Protein AF-W1WF09-F1 (afdb_monomer_lite)

Structure (mmCIF, N/CA/C/O backbone):
data_AF-W1WF09-F1
#
_entry.id   AF-W1WF09-F1
#
loop_
_atom_site.group_PDB
_atom_site.id
_atom_site.type_symbol
_atom_site.label_atom_id
_atom_site.label_alt_id
_atom_site.label_comp_id
_atom_site.label_asym_id
_atom_site.label_entity_id
_atom_site.label_seq_id
_atom_site.pdbx_PDB_ins_code
_atom_site.Cartn_x
_atom_site.Cartn_y
_atom_site.Cartn_z
_atom_site.occupancy
_atom_site.B_iso_or_equiv
_atom_site.auth_seq_id
_atom_site.auth_comp_id
_atom_site.auth_asym_id
_atom_site.auth_atom_id
_atom_site.pdbx_PDB_model_num
ATOM 1 N N . GLU A 1 1 ? 20.247 -7.576 4.979 1.00 53.38 1 GLU A N 1
ATOM 2 C CA . GLU A 1 1 ? 19.223 -8.110 4.054 1.00 53.38 1 GLU A CA 1
ATOM 3 C C . GLU A 1 1 ? 19.817 -9.234 3.216 1.00 53.38 1 GLU A C 1
ATOM 5 O O . GLU A 1 1 ? 21.012 -9.189 2.946 1.00 53.38 1 GLU A O 1
ATOM 10 N N . ASN A 1 2 ? 19.028 -10.256 2.861 1.00 57.78 2 ASN A N 1
ATOM 11 C CA . ASN A 1 2 ? 19.494 -11.421 2.100 1.00 57.78 2 ASN A CA 1
ATOM 12 C C . ASN A 1 2 ? 18.986 -11.338 0.644 1.00 57.78 2 ASN A C 1
ATOM 14 O O . ASN A 1 2 ? 17.773 -11.433 0.441 1.00 57.78 2 ASN A O 1
ATOM 18 N N . PRO A 1 3 ? 19.874 -11.198 -0.361 1.00 60.31 3 PRO A N 1
ATOM 19 C CA . PRO A 1 3 ? 19.501 -11.058 -1.771 1.00 60.31 3 PRO A CA 1
ATOM 20 C C . PRO A 1 3 ? 18.623 -12.188 -2.328 1.00 60.31 3 PRO A C 1
ATOM 22 O O . PRO A 1 3 ? 17.911 -11.993 -3.313 1.00 60.31 3 PRO A O 1
ATOM 25 N N . ASN A 1 4 ? 18.646 -13.365 -1.695 1.00 63.00 4 ASN A N 1
ATOM 26 C CA . ASN A 1 4 ? 17.910 -14.538 -2.162 1.00 63.00 4 ASN A CA 1
ATOM 27 C C . ASN A 1 4 ? 16.384 -14.361 -2.131 1.00 63.00 4 ASN A C 1
ATOM 29 O O . ASN A 1 4 ? 15.700 -14.942 -2.972 1.00 63.00 4 ASN A O 1
ATOM 33 N N . TYR A 1 5 ? 15.843 -13.538 -1.223 1.00 65.12 5 TYR A N 1
ATOM 34 C CA . TYR A 1 5 ? 14.394 -13.304 -1.155 1.00 65.12 5 TYR A CA 1
ATOM 35 C C . TYR A 1 5 ? 13.870 -12.535 -2.374 1.00 65.12 5 TYR A C 1
ATOM 37 O O . TYR A 1 5 ? 12.778 -12.819 -2.861 1.00 65.12 5 TYR A O 1
ATOM 45 N N . TYR A 1 6 ? 14.671 -11.624 -2.933 1.00 66.19 6 TYR A N 1
ATOM 46 C CA . TYR A 1 6 ? 14.260 -10.812 -4.079 1.00 66.19 6 TYR A CA 1
ATOM 47 C C . TYR A 1 6 ? 14.103 -11.638 -5.354 1.00 66.19 6 TYR A C 1
ATOM 49 O O . TYR A 1 6 ? 13.194 -11.382 -6.136 1.00 66.19 6 TYR A O 1
ATOM 57 N N . ARG A 1 7 ? 14.938 -12.667 -5.550 1.00 62.69 7 ARG A N 1
ATOM 58 C CA . ARG A 1 7 ? 14.842 -13.541 -6.727 1.00 62.69 7 ARG A CA 1
ATOM 59 C C . ARG A 1 7 ? 13.524 -14.317 -6.759 1.00 62.69 7 ARG A C 1
ATOM 61 O O . ARG A 1 7 ? 12.933 -14.441 -7.825 1.00 62.69 7 ARG A O 1
ATOM 68 N N . GLY A 1 8 ? 13.066 -14.806 -5.604 1.00 69.56 8 GLY A N 1
ATOM 69 C CA . GLY A 1 8 ? 11.759 -15.455 -5.484 1.00 69.56 8 GLY A CA 1
ATOM 70 C C . GLY A 1 8 ? 10.622 -14.485 -5.801 1.00 69.56 8 GLY A C 1
ATOM 71 O O . GLY A 1 8 ? 9.762 -14.798 -6.615 1.00 69.56 8 GLY A O 1
ATOM 72 N N . ILE A 1 9 ? 10.672 -13.272 -5.240 1.00 70.00 9 ILE A N 1
ATOM 73 C CA . ILE A 1 9 ? 9.674 -12.225 -5.505 1.00 70.00 9 ILE A CA 1
ATOM 74 C C . ILE A 1 9 ? 9.616 -11.875 -6.996 1.00 70.00 9 ILE A C 1
ATOM 76 O O . ILE A 1 9 ? 8.531 -11.845 -7.559 1.00 70.00 9 ILE A O 1
ATOM 80 N N . ILE A 1 10 ? 10.762 -11.659 -7.648 1.00 71.12 10 ILE A N 1
ATOM 81 C CA . ILE A 1 10 ? 10.826 -11.324 -9.080 1.00 71.12 10 ILE A CA 1
ATOM 82 C C . ILE A 1 10 ? 10.242 -12.454 -9.939 1.00 71.12 10 ILE A C 1
ATOM 84 O O . ILE A 1 10 ? 9.491 -12.182 -10.870 1.00 71.12 10 ILE A O 1
ATOM 88 N N . LEU A 1 11 ? 10.562 -13.715 -9.625 1.00 71.62 11 LEU A N 1
ATOM 89 C CA . LEU A 1 11 ? 10.051 -14.863 -10.378 1.00 71.62 11 LEU A CA 1
ATOM 90 C C . LEU A 1 11 ? 8.529 -14.999 -10.236 1.00 71.62 11 LEU A C 1
ATOM 92 O O . LEU A 1 11 ? 7.851 -15.232 -11.226 1.00 71.62 11 LEU A O 1
ATOM 96 N N . HIS A 1 12 ? 7.991 -14.824 -9.028 1.00 69.81 12 HIS A N 1
ATOM 97 C CA . HIS A 1 12 ? 6.547 -14.905 -8.794 1.00 69.81 12 HIS A CA 1
ATOM 98 C C . HIS A 1 12 ? 5.788 -13.683 -9.322 1.00 69.81 12 HIS A C 1
ATOM 100 O O . HIS A 1 12 ? 4.660 -13.823 -9.780 1.00 69.81 12 HIS A O 1
ATOM 106 N N . ALA A 1 13 ? 6.406 -12.500 -9.305 1.00 74.31 13 ALA A N 1
ATOM 107 C CA . ALA A 1 13 ? 5.837 -11.298 -9.905 1.00 74.31 13 ALA A CA 1
ATOM 108 C C . ALA A 1 13 ? 5.722 -11.413 -11.432 1.00 74.31 13 ALA A C 1
ATOM 110 O O . ALA A 1 13 ? 4.884 -10.742 -12.022 1.00 74.31 13 ALA A O 1
ATOM 111 N N . TYR A 1 14 ? 6.528 -12.261 -12.080 1.00 72.88 14 TYR A N 1
ATOM 112 C CA . TYR A 1 14 ? 6.499 -12.419 -13.533 1.00 72.88 14 TYR A CA 1
ATOM 113 C C . TYR A 1 14 ? 5.112 -12.820 -14.059 1.00 72.88 14 TYR A C 1
ATOM 115 O O . TYR A 1 14 ? 4.663 -12.258 -15.056 1.00 72.88 14 TYR A O 1
ATOM 123 N N . ASP A 1 15 ? 4.411 -13.714 -13.363 1.00 78.25 15 ASP A N 1
ATOM 124 C CA . ASP A 1 15 ? 3.069 -14.175 -13.749 1.00 78.25 15 ASP A CA 1
ATOM 125 C C . ASP A 1 15 ? 1.938 -13.399 -13.050 1.00 78.25 15 ASP A C 1
ATOM 127 O O . ASP A 1 15 ? 0.768 -13.719 -13.237 1.00 78.25 15 ASP A O 1
ATOM 131 N N . ALA A 1 16 ? 2.264 -12.397 -12.227 1.00 82.81 16 ALA A N 1
ATOM 132 C CA . ALA A 1 16 ? 1.270 -11.593 -11.525 1.00 82.81 16 ALA A CA 1
ATOM 133 C C . ALA A 1 16 ? 0.812 -10.408 -12.382 1.00 82.81 16 ALA A C 1
ATOM 135 O O . ALA A 1 16 ? 1.637 -9.739 -13.006 1.00 82.81 16 ALA A O 1
ATOM 136 N N . ASP A 1 17 ? -0.484 -10.097 -12.339 1.00 85.81 17 ASP A N 1
ATOM 137 C CA . ASP A 1 17 ? -1.029 -8.877 -12.943 1.00 85.81 17 ASP A CA 1
ATOM 138 C C . ASP A 1 17 ? -0.646 -7.635 -12.119 1.00 85.81 17 ASP A C 1
ATOM 140 O O . ASP A 1 17 ? -0.208 -6.619 -12.662 1.00 85.81 17 ASP A O 1
ATOM 144 N N . ILE A 1 18 ? -0.743 -7.746 -10.788 1.00 90.12 18 ILE A N 1
ATOM 145 C CA . ILE A 1 18 ? -0.468 -6.670 -9.826 1.00 90.12 18 ILE A CA 1
ATOM 146 C C . ILE A 1 18 ? 0.381 -7.211 -8.670 1.00 90.12 18 ILE A C 1
ATOM 148 O O . ILE A 1 18 ? 0.113 -8.280 -8.121 1.00 90.12 18 ILE A O 1
ATOM 152 N N . VAL A 1 19 ? 1.387 -6.440 -8.250 1.00 91.50 19 VAL A N 1
ATOM 153 C CA . VAL A 1 19 ? 2.180 -6.699 -7.041 1.00 91.50 19 VAL A CA 1
ATOM 154 C C . VAL A 1 19 ? 1.786 -5.714 -5.943 1.00 91.50 19 VAL A C 1
ATOM 156 O O . VAL A 1 19 ? 1.717 -4.508 -6.168 1.00 91.50 19 VAL A O 1
ATOM 159 N N . ILE A 1 20 ? 1.578 -6.217 -4.725 1.00 93.00 20 ILE A N 1
ATOM 160 C CA . ILE A 1 20 ? 1.212 -5.395 -3.567 1.00 93.00 20 ILE A CA 1
ATOM 161 C C . ILE A 1 20 ? 2.376 -5.328 -2.579 1.00 93.00 20 ILE A C 1
ATOM 163 O O . ILE A 1 20 ? 2.794 -6.344 -2.023 1.00 93.00 20 ILE A O 1
ATOM 167 N N . PHE A 1 21 ? 2.865 -4.121 -2.303 1.00 93.69 21 PHE A N 1
ATOM 168 C CA . PHE A 1 21 ? 3.735 -3.853 -1.159 1.00 93.69 21 PHE A CA 1
ATOM 169 C C . PHE A 1 21 ? 2.891 -3.391 0.020 1.00 93.69 21 PHE A C 1
ATOM 171 O O . PHE A 1 21 ? 2.136 -2.431 -0.092 1.00 93.69 21 PHE A O 1
ATOM 178 N N . MET A 1 22 ? 3.029 -4.051 1.167 1.00 94.12 22 MET A N 1
ATOM 179 C CA . MET A 1 22 ? 2.215 -3.760 2.344 1.00 94.12 22 MET A CA 1
ATOM 180 C C . MET A 1 22 ? 3.086 -3.404 3.548 1.00 94.12 22 MET A C 1
ATOM 182 O O . MET A 1 22 ? 4.033 -4.123 3.861 1.00 94.12 22 MET A O 1
ATOM 186 N N . ILE A 1 23 ? 2.748 -2.310 4.236 1.00 95.12 23 ILE A N 1
ATOM 187 C CA . ILE A 1 23 ? 3.390 -1.877 5.488 1.00 95.12 23 ILE A CA 1
ATOM 188 C C . ILE A 1 23 ? 2.286 -1.527 6.503 1.00 95.12 23 ILE A C 1
ATOM 190 O O . ILE A 1 23 ? 1.340 -0.829 6.148 1.00 95.12 23 ILE A O 1
ATOM 194 N N . PRO A 1 24 ? 2.331 -2.005 7.756 1.00 96.06 24 PRO A N 1
ATOM 195 C CA . PRO A 1 24 ? 1.336 -1.631 8.760 1.00 96.06 24 PRO A CA 1
ATOM 196 C C . PRO A 1 24 ? 1.541 -0.202 9.289 1.00 96.06 24 PRO A C 1
ATOM 198 O O . PRO A 1 24 ? 2.663 0.299 9.369 1.00 96.06 24 PRO A O 1
ATOM 201 N N . ALA A 1 25 ? 0.455 0.439 9.720 1.00 96.38 25 ALA A N 1
ATOM 202 C CA . ALA A 1 25 ? 0.483 1.753 10.351 1.00 96.38 25 ALA A CA 1
ATOM 203 C C . ALA A 1 25 ? 1.396 1.766 11.591 1.00 96.38 25 ALA A C 1
ATOM 205 O O . ALA A 1 25 ? 1.396 0.850 12.423 1.00 96.38 25 ALA A O 1
ATOM 206 N N . GLY A 1 26 ? 2.179 2.834 11.716 1.00 93.19 26 GLY A N 1
ATOM 207 C CA . GLY A 1 26 ? 3.190 3.023 12.752 1.00 93.19 26 GLY A CA 1
ATOM 208 C C . GLY A 1 26 ? 4.527 2.332 12.487 1.00 93.19 26 GLY A C 1
ATOM 209 O O . GLY A 1 26 ? 5.466 2.571 13.250 1.00 93.19 26 GLY A O 1
ATOM 210 N N . ASP A 1 27 ? 4.646 1.516 11.436 1.00 92.06 27 ASP A N 1
ATOM 211 C CA . ASP A 1 27 ? 5.923 0.918 11.057 1.00 92.06 27 ASP A CA 1
ATOM 212 C C . ASP A 1 27 ? 6.732 1.871 10.171 1.00 92.06 27 ASP A C 1
ATOM 214 O O . ASP A 1 27 ? 6.320 2.290 9.090 1.00 92.06 27 ASP A O 1
ATOM 218 N N . LYS A 1 28 ? 7.906 2.254 10.670 1.00 81.56 28 LYS A N 1
ATOM 219 C CA . LYS A 1 28 ? 8.822 3.176 9.986 1.00 81.56 28 LYS A CA 1
ATOM 220 C C . LYS A 1 28 ? 9.857 2.437 9.150 1.00 81.56 28 LYS A C 1
ATOM 222 O O . LYS A 1 28 ? 10.594 3.077 8.399 1.00 81.56 28 LYS A O 1
ATOM 227 N N . THR A 1 29 ? 9.937 1.120 9.301 1.00 80.12 29 THR A N 1
ATOM 228 C CA . THR A 1 29 ? 10.865 0.281 8.559 1.00 80.12 29 THR A CA 1
ATOM 229 C C . THR A 1 29 ? 10.229 -0.166 7.250 1.00 80.12 29 THR A C 1
ATOM 231 O O . THR A 1 29 ? 9.010 -0.238 7.109 1.00 80.12 29 THR A O 1
ATOM 234 N N . THR A 1 30 ? 11.063 -0.411 6.248 1.00 74.75 30 THR A N 1
ATOM 235 C CA . THR A 1 30 ? 10.642 -1.049 5.004 1.00 74.75 30 THR A CA 1
ATOM 236 C C . THR A 1 30 ? 11.697 -2.067 4.623 1.00 74.75 30 THR A C 1
ATOM 238 O O . THR A 1 30 ? 12.887 -1.767 4.666 1.00 74.75 30 THR A O 1
ATOM 241 N N . ILE A 1 31 ? 11.247 -3.270 4.276 1.00 76.56 31 ILE A N 1
ATOM 242 C CA . ILE A 1 31 ? 12.091 -4.325 3.699 1.00 76.56 31 ILE A CA 1
ATOM 243 C C . ILE A 1 31 ? 12.232 -4.171 2.180 1.00 76.56 31 ILE A C 1
ATOM 245 O O . ILE A 1 31 ? 12.909 -4.968 1.538 1.00 76.56 31 ILE A O 1
ATOM 249 N N . PHE A 1 32 ? 11.530 -3.197 1.594 1.00 81.00 32 PHE A N 1
ATOM 250 C CA . PHE A 1 32 ? 11.565 -2.912 0.169 1.00 81.00 32 PHE A CA 1
ATOM 251 C C . PHE A 1 32 ? 12.645 -1.861 -0.096 1.00 81.00 32 PHE A C 1
ATOM 253 O O . PHE A 1 32 ? 12.504 -0.725 0.379 1.00 81.00 32 PHE A O 1
ATOM 260 N N . PRO A 1 33 ? 13.705 -2.202 -0.848 1.00 79.00 33 PRO A N 1
ATOM 261 C CA . PRO A 1 33 ? 14.701 -1.229 -1.260 1.00 79.00 33 PRO A CA 1
ATOM 262 C C . PRO A 1 33 ? 14.070 -0.093 -2.079 1.00 79.00 33 PRO A C 1
ATOM 264 O O . PRO A 1 33 ? 13.052 -0.301 -2.752 1.00 79.00 33 PRO A O 1
ATOM 267 N N . PRO A 1 34 ? 14.682 1.104 -2.089 1.00 80.69 34 PRO A N 1
ATOM 268 C CA . PRO A 1 34 ? 14.241 2.185 -2.958 1.00 80.69 34 PRO A CA 1
ATOM 269 C C . PRO A 1 34 ? 14.164 1.735 -4.422 1.00 80.69 34 PRO A C 1
ATOM 271 O O . PRO A 1 34 ? 15.073 1.081 -4.926 1.00 80.69 34 PRO A O 1
ATOM 274 N N . SER A 1 35 ? 13.085 2.114 -5.109 1.00 82.19 35 SER A N 1
ATOM 275 C CA . SER A 1 35 ? 12.804 1.783 -6.514 1.00 82.19 35 SER A CA 1
ATOM 276 C C . SER A 1 35 ? 12.734 0.284 -6.842 1.00 82.19 35 SER A C 1
ATOM 278 O O . SER A 1 35 ? 12.772 -0.074 -8.017 1.00 82.19 35 SER A O 1
ATOM 280 N N . PHE A 1 36 ? 12.608 -0.606 -5.850 1.00 83.25 36 PHE A N 1
ATOM 281 C CA . PHE A 1 36 ? 12.527 -2.050 -6.093 1.00 83.25 36 PHE A CA 1
ATOM 282 C C . PHE A 1 36 ? 11.346 -2.435 -6.997 1.00 83.25 36 PHE A C 1
ATOM 284 O O . PHE A 1 36 ? 11.504 -3.277 -7.879 1.00 83.25 36 PHE A O 1
ATOM 291 N N . GLY A 1 37 ? 10.199 -1.769 -6.842 1.00 82.19 37 GLY A N 1
ATOM 292 C CA . GLY A 1 37 ? 9.014 -1.986 -7.669 1.00 82.19 37 GLY A CA 1
ATOM 293 C C . GLY A 1 37 ? 9.255 -1.746 -9.163 1.00 82.19 37 GLY A C 1
ATOM 294 O O . GLY A 1 37 ? 8.727 -2.484 -9.990 1.00 82.19 37 GLY A O 1
ATOM 295 N N . ASN A 1 38 ? 10.144 -0.812 -9.518 1.00 82.38 38 ASN A N 1
ATOM 296 C CA . ASN A 1 38 ?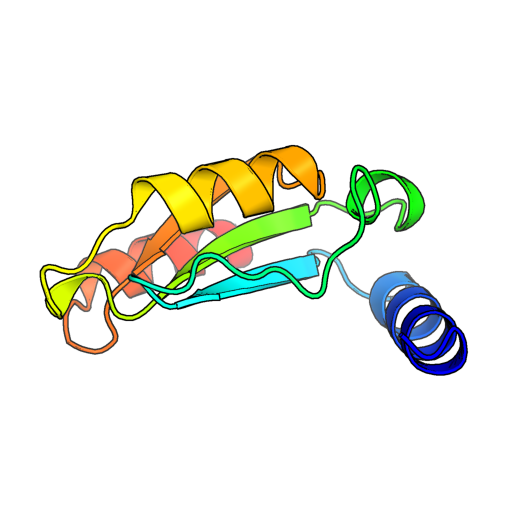 10.482 -0.527 -10.918 1.00 82.38 38 ASN A CA 1
ATOM 297 C C . ASN A 1 38 ? 11.157 -1.723 -11.610 1.00 82.38 38 ASN A C 1
ATOM 299 O O . ASN A 1 38 ? 11.082 -1.848 -12.828 1.00 82.38 38 ASN A O 1
ATOM 303 N N . SER A 1 39 ? 11.801 -2.609 -10.847 1.00 82.75 39 SER A N 1
ATOM 304 C CA . SER A 1 39 ? 12.479 -3.798 -11.376 1.00 82.75 39 SER A CA 1
ATOM 305 C C . SER A 1 39 ? 11.526 -4.962 -11.672 1.00 82.75 39 SER A C 1
ATOM 307 O O . SER A 1 39 ? 11.949 -5.942 -12.282 1.00 82.75 39 SER A O 1
ATOM 309 N N . LEU A 1 40 ? 10.263 -4.895 -11.231 1.00 82.00 40 LEU A N 1
ATOM 310 C CA . LEU A 1 40 ? 9.312 -6.007 -11.339 1.00 82.00 40 LEU A CA 1
ATOM 311 C C . LEU A 1 40 ? 8.588 -6.066 -12.693 1.00 82.00 40 LEU A C 1
ATOM 313 O O . LEU A 1 40 ? 7.929 -7.063 -12.962 1.00 82.00 40 LEU A O 1
ATOM 317 N N . ASN A 1 41 ? 8.722 -5.049 -13.560 1.00 83.00 41 ASN A N 1
ATOM 318 C CA . ASN A 1 41 ? 8.029 -4.954 -14.861 1.00 83.00 41 ASN A CA 1
ATOM 319 C C . ASN A 1 41 ? 6.503 -5.195 -14.776 1.00 83.00 41 ASN A C 1
ATOM 321 O O . ASN A 1 41 ? 5.880 -5.658 -15.737 1.00 83.00 41 ASN A O 1
ATOM 325 N N . ARG A 1 42 ? 5.906 -4.899 -13.620 1.00 86.06 42 ARG A N 1
ATOM 326 C CA . ARG A 1 42 ? 4.481 -5.044 -13.310 1.00 86.06 42 ARG A CA 1
ATOM 327 C C . ARG A 1 42 ? 3.993 -3.826 -12.559 1.00 86.06 42 ARG A C 1
ATOM 329 O O . ARG A 1 42 ? 4.793 -3.062 -12.018 1.00 86.06 42 ARG A O 1
ATOM 336 N N . GLU A 1 43 ? 2.679 -3.660 -12.529 1.00 89.88 43 GLU A N 1
ATOM 337 C CA . GLU A 1 43 ? 2.083 -2.649 -11.680 1.00 89.88 43 GLU A CA 1
ATOM 338 C C . GLU A 1 43 ? 2.346 -2.982 -10.209 1.00 89.88 43 GLU A C 1
ATOM 340 O O . GLU A 1 43 ? 2.098 -4.099 -9.750 1.00 89.88 43 GLU A O 1
ATOM 345 N N . VAL A 1 44 ? 2.860 -1.997 -9.473 1.00 93.38 44 VAL A N 1
ATOM 346 C CA . VAL A 1 44 ? 3.105 -2.109 -8.039 1.00 93.38 44 VAL A CA 1
ATOM 347 C C . VAL A 1 44 ? 2.221 -1.114 -7.308 1.00 93.38 44 VAL A C 1
ATOM 349 O O . VAL A 1 44 ? 2.383 0.101 -7.453 1.00 93.38 44 VAL A O 1
ATOM 352 N N . ILE A 1 45 ? 1.325 -1.632 -6.473 1.00 96.00 45 ILE A N 1
ATOM 353 C CA . ILE A 1 45 ? 0.528 -0.826 -5.551 1.00 96.00 45 ILE A CA 1
ATOM 354 C C . ILE A 1 45 ? 1.033 -0.971 -4.119 1.00 96.00 45 ILE A C 1
ATOM 356 O O . ILE A 1 45 ? 1.623 -1.976 -3.725 1.00 96.00 45 ILE A O 1
ATOM 360 N N . GLY A 1 46 ? 0.807 0.068 -3.329 1.00 96.12 46 GLY A N 1
ATOM 361 C CA . GLY A 1 46 ? 1.121 0.120 -1.914 1.00 96.12 46 GLY A CA 1
ATOM 362 C C . GLY A 1 46 ? -0.137 -0.034 -1.070 1.00 96.12 46 GLY A C 1
ATOM 363 O O . GLY A 1 46 ? -1.192 0.494 -1.414 1.00 96.12 46 GLY A O 1
ATOM 364 N N . VAL A 1 47 ? -0.021 -0.702 0.070 1.00 97.62 47 VAL A N 1
ATOM 365 C CA . VAL A 1 47 ? -1.091 -0.803 1.061 1.00 97.62 47 VAL A CA 1
ATOM 366 C C . VAL A 1 47 ? -0.547 -0.471 2.445 1.00 97.62 47 VAL A C 1
ATOM 368 O O . VAL A 1 47 ? 0.354 -1.141 2.953 1.00 97.62 47 VAL A O 1
ATOM 371 N N . VAL A 1 48 ? -1.114 0.554 3.075 1.00 97.38 48 VAL A N 1
ATOM 372 C CA . VAL A 1 48 ? -0.927 0.820 4.501 1.00 97.38 48 VAL A CA 1
ATOM 373 C C . VAL A 1 48 ? -2.051 0.119 5.257 1.00 97.38 48 VAL A C 1
ATOM 375 O O . VAL A 1 48 ? -3.214 0.474 5.102 1.00 97.38 48 VAL A O 1
ATOM 378 N N . SER A 1 49 ? -1.721 -0.904 6.046 1.00 96.88 49 SER A N 1
ATOM 379 C CA . SER A 1 49 ? -2.716 -1.686 6.802 1.00 96.88 49 SER A CA 1
ATOM 380 C C . SER A 1 49 ? -2.848 -1.212 8.252 1.00 96.88 49 SER A C 1
ATOM 382 O O . SER A 1 49 ? -1.964 -0.530 8.766 1.00 96.88 49 SER A O 1
ATOM 384 N N . LYS A 1 50 ? -3.913 -1.630 8.951 1.00 96.62 50 LYS A N 1
ATOM 385 C CA . LYS A 1 50 ? -4.144 -1.344 10.386 1.00 96.62 50 LYS A CA 1
ATOM 386 C C . LYS A 1 50 ? -4.291 0.153 10.701 1.00 96.62 50 LYS A C 1
ATOM 388 O O . LYS A 1 50 ? -3.863 0.614 11.765 1.00 96.62 50 LYS A O 1
ATOM 393 N N . VAL A 1 51 ? -4.859 0.926 9.774 1.00 96.31 51 VAL A N 1
ATOM 394 C CA . VAL A 1 51 ? -5.023 2.387 9.931 1.00 96.31 51 VAL A CA 1
ATOM 395 C C . VAL A 1 51 ? -5.996 2.770 11.053 1.00 96.31 51 VAL A C 1
ATOM 397 O O . VAL A 1 51 ? -5.896 3.858 11.612 1.00 96.31 51 VAL A O 1
ATOM 400 N N . ASP A 1 52 ? -6.851 1.838 11.480 1.00 95.75 52 ASP A N 1
ATOM 401 C CA . ASP A 1 52 ? -7.745 1.960 12.641 1.00 95.75 52 ASP A CA 1
ATOM 402 C C . ASP A 1 52 ? -7.007 2.138 13.978 1.00 95.75 52 ASP A C 1
ATOM 404 O O . ASP A 1 52 ? -7.583 2.604 14.958 1.00 95.75 52 ASP A O 1
ATOM 408 N N . THR A 1 53 ? -5.712 1.813 14.031 1.00 94.00 53 THR A N 1
ATOM 409 C CA . THR A 1 53 ? -4.919 1.880 15.268 1.00 94.00 53 THR A CA 1
ATOM 410 C C . THR A 1 53 ? -4.533 3.302 15.694 1.00 94.00 53 THR A C 1
ATOM 412 O O . THR A 1 53 ? -3.898 3.466 16.738 1.00 94.00 53 THR A O 1
ATOM 415 N N . GLY A 1 54 ? -4.856 4.326 14.893 1.00 92.69 54 GLY A N 1
ATOM 416 C CA . GLY A 1 54 ? -4.500 5.729 15.158 1.00 92.69 54 GLY A CA 1
ATOM 417 C C . GLY A 1 54 ? -2.994 6.017 15.099 1.00 92.69 54 GLY A C 1
ATOM 418 O O . GLY A 1 54 ? -2.533 7.050 15.583 1.00 92.69 54 GLY A O 1
ATOM 419 N N . LYS A 1 55 ? -2.208 5.088 14.547 1.00 95.81 55 LYS A N 1
ATOM 420 C CA . LYS A 1 55 ? -0.757 5.220 14.384 1.00 95.81 55 LYS A CA 1
ATOM 421 C C . LYS A 1 55 ? -0.406 6.009 13.123 1.00 95.81 55 LYS A C 1
ATOM 423 O O . LYS A 1 55 ? -1.225 6.176 12.229 1.00 95.81 55 LYS A O 1
ATOM 428 N N . ASP A 1 56 ? 0.847 6.455 13.047 1.00 94.94 56 ASP A N 1
ATOM 429 C CA . ASP A 1 56 ? 1.382 7.188 11.895 1.00 94.94 56 ASP A CA 1
ATOM 430 C C . ASP A 1 56 ? 1.258 6.384 10.589 1.00 94.94 56 ASP A C 1
ATOM 432 O O . ASP A 1 56 ? 1.819 5.294 10.462 1.00 94.94 56 ASP A O 1
ATOM 436 N N . VAL A 1 57 ? 0.549 6.945 9.613 1.00 96.50 57 VAL A N 1
ATOM 437 C CA . VAL A 1 57 ? 0.385 6.379 8.267 1.00 96.50 57 VAL A CA 1
ATOM 438 C C . VAL A 1 57 ? 1.335 7.011 7.249 1.00 96.50 57 VAL A C 1
ATOM 440 O O . VAL A 1 57 ? 1.650 6.392 6.232 1.00 96.50 57 VAL A O 1
ATOM 443 N N . GLU A 1 58 ? 1.875 8.202 7.526 1.00 95.56 58 GLU A N 1
ATOM 444 C CA . GLU A 1 58 ? 2.669 8.955 6.553 1.00 95.56 58 GLU A CA 1
ATOM 445 C C . GLU A 1 58 ? 4.061 8.358 6.355 1.00 95.56 58 GLU A C 1
ATOM 447 O O . GLU A 1 58 ? 4.562 8.325 5.227 1.00 95.56 58 GLU A O 1
ATOM 452 N N . ALA A 1 59 ? 4.696 7.850 7.417 1.00 93.69 59 ALA A N 1
ATOM 453 C CA . ALA A 1 59 ? 5.971 7.148 7.278 1.00 93.69 59 ALA A CA 1
ATOM 454 C C . ALA A 1 59 ? 5.850 5.865 6.421 1.00 93.69 59 ALA A C 1
ATOM 456 O O . ALA A 1 59 ? 6.587 5.774 5.430 1.00 93.69 59 ALA A O 1
ATOM 457 N N . PRO A 1 60 ? 4.912 4.930 6.695 1.00 94.94 60 PRO A N 1
ATOM 458 C CA . PRO A 1 60 ? 4.616 3.807 5.802 1.00 94.94 60 PRO A CA 1
ATOM 459 C C . PRO A 1 60 ? 4.338 4.238 4.357 1.00 94.94 60 PRO A C 1
ATOM 461 O O . PRO A 1 60 ? 4.940 3.715 3.418 1.00 94.94 60 PRO A O 1
ATOM 464 N N . ARG A 1 61 ? 3.476 5.244 4.165 1.00 95.56 61 ARG A N 1
ATOM 465 C CA . ARG A 1 61 ? 3.091 5.746 2.841 1.00 95.56 61 ARG A CA 1
ATOM 466 C C . ARG A 1 61 ? 4.286 6.289 2.063 1.00 95.56 61 ARG A C 1
ATOM 468 O O . ARG A 1 61 ? 4.439 5.998 0.878 1.00 95.56 61 ARG A O 1
ATOM 475 N N . ARG A 1 62 ? 5.164 7.052 2.720 1.00 94.44 62 ARG A N 1
ATOM 476 C CA . ARG A 1 62 ? 6.405 7.555 2.116 1.00 94.44 62 ARG A CA 1
ATOM 477 C C . ARG A 1 62 ? 7.333 6.411 1.717 1.00 94.44 62 ARG A C 1
ATOM 479 O O . ARG A 1 62 ? 7.877 6.445 0.617 1.00 94.44 62 ARG A O 1
ATOM 486 N N . ASN A 1 63 ? 7.490 5.407 2.574 1.00 93.25 63 ASN A N 1
ATOM 487 C CA . ASN A 1 63 ? 8.331 4.247 2.286 1.00 93.25 63 ASN A CA 1
ATOM 488 C C . ASN A 1 63 ? 7.814 3.454 1.076 1.00 93.25 63 ASN A C 1
ATOM 490 O O . ASN A 1 63 ? 8.602 3.102 0.203 1.00 93.25 63 ASN A O 1
ATOM 494 N N . LEU A 1 64 ? 6.497 3.252 0.968 1.00 94.50 64 LEU A N 1
ATOM 495 C CA . LEU A 1 64 ? 5.870 2.604 -0.189 1.00 94.50 64 LEU A CA 1
ATOM 496 C C . LEU A 1 64 ? 6.113 3.384 -1.489 1.00 94.50 64 LEU A C 1
ATOM 498 O O . LEU A 1 64 ? 6.493 2.789 -2.496 1.00 94.50 64 LEU A O 1
ATOM 502 N N . LYS A 1 65 ? 5.978 4.718 -1.462 1.00 93.81 65 LYS A N 1
ATOM 503 C CA . LYS A 1 65 ? 6.315 5.562 -2.624 1.00 93.81 65 LYS A CA 1
ATOM 504 C C . LYS A 1 65 ? 7.777 5.411 -3.029 1.00 93.81 65 LYS A C 1
ATOM 506 O O . LYS A 1 65 ? 8.072 5.241 -4.206 1.00 93.81 65 LYS A O 1
ATOM 511 N N . LEU A 1 66 ? 8.691 5.455 -2.058 1.00 92.88 66 LEU A N 1
ATOM 512 C CA . LEU A 1 66 ? 10.124 5.289 -2.311 1.00 92.88 66 LEU A CA 1
ATOM 513 C C . LEU A 1 66 ? 10.452 3.904 -2.873 1.00 92.88 66 LEU A C 1
ATOM 515 O O . LEU A 1 66 ? 11.356 3.791 -3.695 1.00 92.88 66 LEU A O 1
ATOM 519 N N . ALA A 1 67 ? 9.714 2.871 -2.470 1.00 91.25 67 ALA A N 1
ATOM 520 C CA . ALA A 1 67 ? 9.852 1.517 -2.993 1.00 91.25 67 ALA A CA 1
ATOM 521 C C . ALA A 1 67 ? 9.329 1.356 -4.434 1.00 91.25 67 ALA A C 1
ATOM 523 O O . ALA A 1 67 ? 9.626 0.343 -5.063 1.00 91.25 67 ALA A O 1
ATOM 524 N N . GLY A 1 68 ? 8.606 2.342 -4.979 1.00 92.38 68 GLY A N 1
ATOM 525 C CA . GLY A 1 68 ? 8.085 2.332 -6.350 1.00 92.38 68 GLY A CA 1
ATOM 526 C C . GLY A 1 68 ? 6.583 2.061 -6.470 1.00 92.38 68 GLY A C 1
ATOM 527 O O . GLY A 1 68 ? 6.112 1.821 -7.576 1.00 92.38 68 GLY A O 1
ATOM 528 N N . ALA A 1 69 ? 5.818 2.101 -5.372 1.00 94.00 69 ALA A N 1
ATOM 529 C CA . ALA A 1 69 ? 4.362 1.990 -5.447 1.00 94.00 69 ALA A CA 1
ATOM 530 C C . ALA A 1 69 ? 3.739 3.247 -6.081 1.00 94.00 69 ALA A C 1
ATOM 532 O O . ALA A 1 69 ? 3.965 4.366 -5.608 1.00 94.00 69 ALA A O 1
ATOM 533 N N . THR A 1 70 ? 2.925 3.065 -7.121 1.00 89.88 70 THR A N 1
ATOM 534 C CA . THR A 1 70 ? 2.302 4.164 -7.885 1.00 89.88 70 THR A CA 1
ATOM 535 C C . THR A 1 70 ? 0.971 4.612 -7.283 1.00 89.88 70 THR A C 1
ATOM 537 O O . THR A 1 70 ? 0.693 5.811 -7.208 1.00 89.88 70 THR A O 1
ATOM 540 N N . LYS A 1 71 ? 0.172 3.659 -6.794 1.00 95.19 71 LYS A N 1
ATOM 541 C CA . LYS A 1 71 ? -1.093 3.888 -6.085 1.00 95.19 71 LYS A CA 1
ATOM 542 C C . LYS A 1 71 ? -1.001 3.332 -4.673 1.00 95.19 71 LYS A C 1
ATOM 544 O O . LYS A 1 71 ? -0.405 2.279 -4.475 1.00 95.19 71 LYS A O 1
ATOM 549 N N . ILE A 1 72 ? -1.552 4.044 -3.689 1.00 96.94 72 ILE A N 1
ATOM 550 C CA . ILE A 1 72 ? -1.511 3.617 -2.286 1.00 96.94 72 ILE A CA 1
ATOM 551 C C . ILE A 1 72 ? -2.916 3.597 -1.703 1.00 96.94 72 ILE A C 1
ATOM 553 O O . ILE A 1 72 ? -3.643 4.581 -1.828 1.00 96.94 72 ILE A O 1
ATOM 557 N N . PHE A 1 73 ? -3.251 2.490 -1.048 1.00 97.75 73 PHE A N 1
ATOM 558 C CA . PHE A 1 73 ? -4.494 2.290 -0.317 1.00 97.75 73 PHE A CA 1
ATOM 559 C C . PHE A 1 73 ? -4.219 2.259 1.182 1.00 97.75 73 PHE A C 1
ATOM 561 O O . PHE A 1 73 ? -3.245 1.663 1.638 1.00 97.75 73 PHE A O 1
ATOM 568 N N . GLU A 1 74 ? -5.091 2.892 1.948 1.00 97.69 74 GLU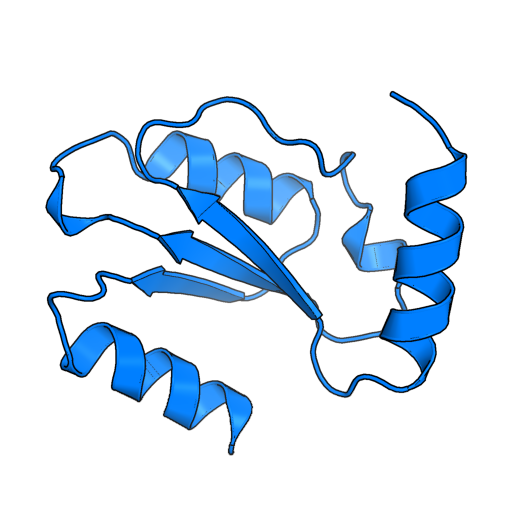 A N 1
ATOM 569 C CA . GLU A 1 74 ? -5.097 2.858 3.406 1.00 97.69 74 GLU A CA 1
ATOM 570 C C . GLU A 1 74 ? -6.271 1.985 3.830 1.00 97.69 74 GLU A C 1
ATOM 572 O O . GLU A 1 74 ? -7.408 2.279 3.465 1.00 97.69 74 GLU A O 1
ATOM 577 N N . ILE A 1 75 ? -5.991 0.886 4.534 1.00 97.94 75 ILE A N 1
ATOM 578 C CA . ILE A 1 75 ? -7.005 -0.115 4.870 1.00 97.94 75 ILE A CA 1
ATOM 579 C C . ILE A 1 75 ? -7.014 -0.473 6.350 1.00 97.94 75 ILE A C 1
ATOM 581 O O . ILE A 1 75 ? -5.977 -0.539 7.029 1.00 97.94 75 ILE A O 1
ATOM 585 N N . SER A 1 76 ? -8.203 -0.812 6.826 1.00 96.69 76 SER A N 1
ATOM 586 C CA . SER A 1 76 ? -8.404 -1.550 8.062 1.00 96.69 76 SER A CA 1
ATOM 587 C C . SER A 1 76 ? -9.253 -2.780 7.782 1.00 96.69 76 SER A C 1
ATOM 589 O O . SER A 1 76 ? -10.235 -2.719 7.056 1.00 96.69 76 SER A O 1
ATOM 591 N N . VAL A 1 77 ? -8.924 -3.899 8.427 1.00 94.69 77 VAL A N 1
ATOM 592 C CA . VAL A 1 77 ? -9.785 -5.093 8.401 1.00 94.69 77 VAL A CA 1
ATOM 593 C C . VAL A 1 77 ? -11.105 -4.886 9.152 1.00 94.69 77 VAL A C 1
ATOM 595 O O . VAL A 1 77 ? -12.007 -5.709 9.046 1.00 94.69 77 VAL A O 1
ATOM 598 N N . HIS A 1 78 ? -11.210 -3.805 9.926 1.00 96.12 78 HIS A N 1
ATOM 599 C CA . HIS A 1 78 ? -12.426 -3.391 10.620 1.00 96.12 78 HIS A CA 1
ATOM 600 C C . HIS A 1 78 ? -13.244 -2.367 9.818 1.00 96.12 78 HIS A C 1
ATOM 602 O O . HIS A 1 78 ? -14.329 -1.991 10.255 1.00 96.12 78 HIS A O 1
ATOM 608 N N . ASP A 1 79 ? -12.742 -1.936 8.657 1.00 96.00 79 ASP A N 1
ATOM 609 C CA .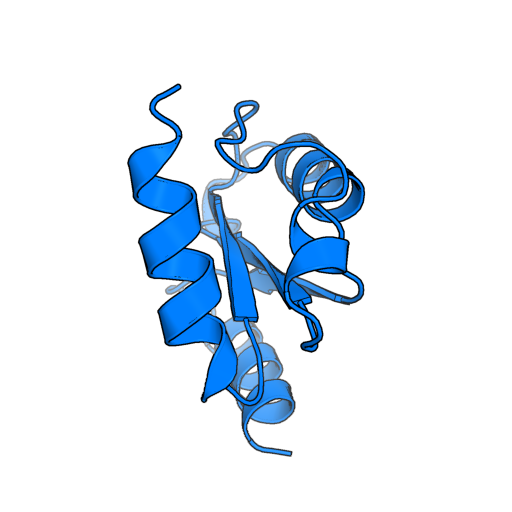 ASP A 1 79 ? -13.405 -1.007 7.746 1.00 96.00 79 ASP A CA 1
ATOM 610 C C . ASP A 1 79 ? -13.632 -1.685 6.390 1.00 96.00 79 ASP A C 1
ATOM 612 O O . ASP A 1 79 ? -12.740 -1.737 5.537 1.00 96.00 79 ASP A O 1
ATOM 616 N N . GLN A 1 80 ? -14.845 -2.208 6.199 1.00 95.94 80 GLN A N 1
ATOM 617 C CA . GLN A 1 80 ? -15.232 -2.913 4.979 1.00 95.94 80 GLN A CA 1
ATOM 618 C C . GLN A 1 80 ? -15.108 -2.024 3.735 1.00 95.94 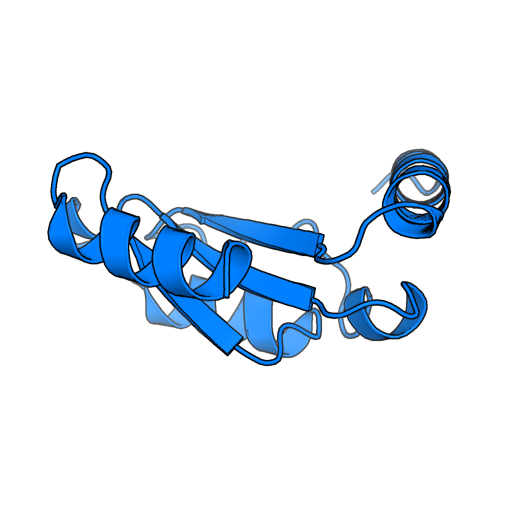80 GLN A C 1
ATOM 620 O O . GLN A 1 80 ? -14.652 -2.500 2.702 1.00 95.94 8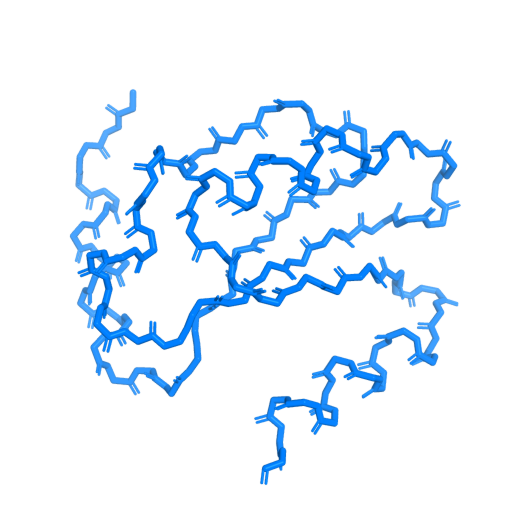0 GLN A O 1
ATOM 625 N N . GLU A 1 81 ? -15.414 -0.728 3.839 1.00 96.75 81 GLU A N 1
ATOM 626 C CA . GLU A 1 81 ? -15.347 0.189 2.697 1.00 96.75 81 GLU A CA 1
ATOM 627 C C . GLU A 1 81 ? -13.904 0.343 2.195 1.00 96.75 81 GLU A C 1
ATOM 629 O O . GLU A 1 81 ? -13.650 0.416 0.991 1.00 96.75 81 GLU A O 1
ATOM 634 N N . SER A 1 82 ? -12.932 0.345 3.113 1.00 95.94 82 SER A N 1
ATOM 635 C CA . SER A 1 82 ? -11.515 0.389 2.745 1.00 95.94 82 SER A CA 1
ATOM 636 C C . SER A 1 82 ? -11.058 -0.860 1.985 1.00 95.94 82 SER A C 1
ATOM 638 O O . SER A 1 82 ? -10.254 -0.753 1.054 1.00 95.94 82 SER A O 1
ATOM 640 N N . LEU A 1 83 ? -11.588 -2.033 2.351 1.00 96.25 83 LEU A N 1
ATOM 641 C CA . LEU A 1 83 ? -11.302 -3.297 1.675 1.00 96.25 83 LEU A CA 1
ATOM 642 C C . LEU A 1 83 ? -11.970 -3.347 0.303 1.00 96.25 83 LEU A C 1
ATOM 644 O O . LEU A 1 83 ? -11.309 -3.703 -0.670 1.00 96.25 83 LEU A O 1
ATOM 648 N N . ASP A 1 84 ? -13.232 -2.930 0.218 1.00 96.38 84 ASP A N 1
ATOM 649 C CA . ASP A 1 84 ? -13.994 -2.909 -1.029 1.00 96.38 84 ASP A CA 1
ATOM 650 C C . ASP A 1 84 ? -13.298 -2.020 -2.066 1.00 96.38 84 ASP A C 1
ATOM 652 O O . ASP A 1 84 ? -13.028 -2.471 -3.173 1.00 96.38 84 ASP A O 1
ATOM 656 N N . ARG A 1 85 ? -12.844 -0.816 -1.685 1.00 96.69 85 ARG A N 1
ATOM 657 C CA . ARG A 1 85 ? -12.072 0.075 -2.577 1.00 96.69 85 ARG A CA 1
ATOM 658 C C . ARG A 1 85 ? -10.777 -0.552 -3.105 1.00 96.69 85 ARG A C 1
ATOM 660 O O . ARG A 1 85 ? -10.357 -0.233 -4.219 1.00 96.69 85 ARG A O 1
ATOM 667 N N . LEU A 1 86 ? -10.105 -1.379 -2.300 1.00 95.81 86 LEU A N 1
ATOM 668 C CA . LEU A 1 86 ? -8.902 -2.097 -2.729 1.00 95.81 86 LEU A CA 1
ATOM 669 C C . LEU A 1 86 ? -9.268 -3.245 -3.679 1.00 95.81 86 LEU A C 1
ATOM 671 O O . LEU A 1 86 ? -8.621 -3.408 -4.710 1.00 95.81 86 LEU A O 1
ATOM 675 N N . CYS A 1 87 ? -10.302 -4.021 -3.354 1.00 94.00 87 CYS A N 1
ATOM 676 C CA . CYS A 1 87 ? -10.782 -5.116 -4.192 1.00 94.00 87 CYS A CA 1
ATOM 677 C C . CYS A 1 87 ? -11.313 -4.620 -5.539 1.00 94.00 87 CYS A C 1
ATOM 679 O O . CYS A 1 87 ? -10.928 -5.174 -6.564 1.00 94.00 87 CYS A O 1
ATOM 681 N N . ASP A 1 88 ? -12.104 -3.551 -5.554 1.00 95.50 88 ASP A N 1
ATOM 682 C CA . ASP A 1 88 ? -12.619 -2.924 -6.773 1.00 95.50 88 ASP A CA 1
ATOM 683 C C . ASP A 1 88 ? -11.489 -2.514 -7.716 1.00 95.50 88 ASP A C 1
ATOM 685 O O . ASP A 1 88 ? -11.636 -2.603 -8.927 1.00 95.50 88 ASP A O 1
ATOM 689 N N . TYR A 1 89 ? -10.344 -2.092 -7.175 1.00 93.94 89 TYR A N 1
ATOM 690 C CA . TYR A 1 89 ? -9.175 -1.776 -7.988 1.00 93.94 89 TYR A CA 1
ATOM 691 C C . TYR A 1 89 ? -8.466 -3.011 -8.546 1.00 93.94 89 TYR A C 1
ATOM 693 O O . TYR A 1 89 ? -7.950 -2.974 -9.655 1.00 93.94 89 TYR A O 1
ATOM 701 N N . ILE A 1 90 ? -8.383 -4.083 -7.757 1.00 92.12 90 ILE A N 1
ATOM 702 C CA . ILE A 1 90 ? -7.687 -5.312 -8.159 1.00 92.12 90 ILE A CA 1
ATOM 703 C C . ILE A 1 90 ? -8.506 -6.092 -9.195 1.00 92.12 90 ILE A C 1
ATOM 705 O O . ILE A 1 90 ? -7.928 -6.749 -10.055 1.00 92.12 90 ILE A O 1
ATOM 709 N N . TYR A 1 91 ? -9.835 -6.040 -9.098 1.00 89.38 91 TYR A N 1
ATOM 710 C CA . TYR A 1 91 ? -10.748 -6.809 -9.943 1.00 89.38 91 TYR A CA 1
ATOM 711 C C . TYR A 1 91 ? -11.400 -5.998 -11.075 1.00 89.38 91 TYR A C 1
ATOM 713 O O . TYR A 1 91 ? -12.266 -6.543 -11.762 1.00 89.38 91 TYR A O 1
ATOM 721 N N . SER A 1 92 ? -11.025 -4.726 -11.264 1.00 83.31 92 SER A N 1
ATOM 722 C CA . SER A 1 92 ? -11.458 -3.920 -12.419 1.00 83.31 92 SER A CA 1
ATOM 723 C C . SER A 1 92 ? -10.772 -4.351 -13.706 1.00 83.31 92 SER A C 1
ATOM 725 O O . SER A 1 92 ? -11.476 -4.448 -14.735 1.00 83.31 92 SER A O 1
#

Sequence (92 aa):
ENPNYYRGIILHAYDADIVIFMIPAGDKTTIFPPSFGNSLNREVIGVVSKVDTGKDVEAPRRNLKLAGATKIFEISVHDQESLDRLCDYIYS

Foldseek 3Di:
DDPVVLVVVLVVLQPDQEAEAEDEAQDLDDPQAFCLVVSNPHQYAYEHEPVVVVGHPVSSVVVSVRSPHPYYAYDYPVDVVSVVVVVVVRVD

Secondary structure (DSSP, 8-state):
--THHHHHHHHHHHT-SEEEEEEETT----SS-TTGGGGGSSEEEEEEE-GGG----HHHHHHHHHHT-SEEEE--TT-HHHHHHHHHHH--

pLDDT: mean 87.66, std 10.93, range [53.38, 97.94]

Radius of gyration: 13.27 Å; chai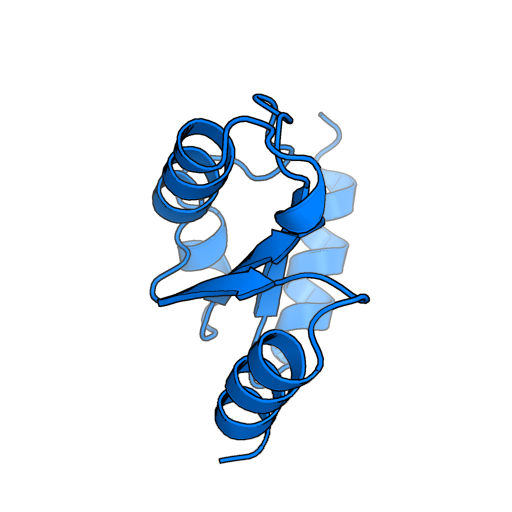ns: 1; bounding box: 35×24×30 Å